Protein AF-A0A0F9DVM7-F1 (afdb_monomer)

Organism: NCBI:txid412755

Secondary structure (DSSP, 8-state):
-HHHHTT---TT--HHHHHHHHHHHHHHHHHHTT---SGGGGT--GGGHHHHHHHHHT-TTGGGSSS---HHHHHHHHHTT-

Solvent-accessible surface area (backbone atoms only — not comparable to full-atom values): 4956 Å² total; per-residue (Å²): 105,69,21,52,76,72,69,47,89,44,87,95,50,53,75,68,58,35,57,54,45,29,65,52,51,52,54,49,52,39,50,77,75,68,49,78,83,30,48,46,80,74,70,52,63,77,84,49,40,72,54,53,22,58,52,55,68,69,38,86,64,50,84,74,44,97,62,90,73,54,58,66,58,44,34,52,54,54,64,73,36,88

Radius of gyration: 15.63 Å; Cα contacts (8 Å, |Δi|>4): 58; chains: 1; bounding box: 32×28×39 Å

Foldseek 3Di:
DQLVVLVHDCPPHDPVVSVVNNVVSVVVVCVVVPHDQAVVVVVDDLVCLLVVLVVCQPDPCQVVDPDNDDSVRSSVVNVVRD

Nearest PDB structures (foldseek):
  3bfj-assembly1_A  TM=9.734E-01  e=1.339E-04  Klebsiella pneumoniae
  7qlq-assembly1_BBB  TM=9.744E-01  e=1.426E-04  Escherichia coli str. K-12 substr. MG1655
  7qnj-assembly1_BBB  TM=9.683E-01  e=2.352E-04  Escherichia coli str. K-12 substr. MG1655
  5br4-assembly1_B  TM=9.691E-01  e=3.215E-04  Escherichia coli
  7qnf-assembly1_AAA  TM=9.715E-01  e=3.643E-04  Escherichia coli str. K-12 substr. MG1655

InterPro domains:
  IPR056798 Fe-containing alcohol dehydrogenase-like, C-terminal [PF25137] (1-81)

Sequence (82 aa):
DIAVAMGEQVEGLSKREAATKAPLAVSQLAKSIGIKTKLSEHGVDPEVIPGLAKWAFKDGDLPGNPRVLDLEEIKMLYQRTF

Structure (mmCIF, N/CA/C/O backbone):
data_AF-A0A0F9DVM7-F1
#
_entry.id   AF-A0A0F9DVM7-F1
#
loop_
_atom_site.group_PDB
_atom_site.id
_atom_site.type_symbol
_atom_site.label_atom_id
_atom_site.label_alt_id
_atom_site.label_comp_id
_atom_site.label_asym_id
_atom_site.label_entity_id
_atom_site.label_seq_id
_atom_site.pdbx_PDB_ins_code
_atom_site.Cartn_x
_atom_site.Cartn_y
_atom_site.Cartn_z
_atom_site.occupancy
_atom_site.B_iso_or_equiv
_atom_site.auth_seq_id
_atom_site.auth_comp_id
_atom_site.auth_asym_id
_atom_site.auth_atom_id
_atom_site.pdbx_PDB_model_num
ATOM 1 N N . ASP A 1 1 ? -9.263 6.339 11.176 1.00 94.94 1 ASP A N 1
ATOM 2 C CA . ASP A 1 1 ? -10.196 6.928 10.193 1.00 94.94 1 ASP A CA 1
ATOM 3 C C . ASP A 1 1 ? -10.440 6.001 9.019 1.00 94.94 1 ASP A C 1
ATOM 5 O O . ASP A 1 1 ? -11.518 5.434 8.971 1.00 94.94 1 ASP A O 1
ATOM 9 N N . ILE A 1 2 ? -9.455 5.741 8.147 1.00 98.06 2 ILE A N 1
ATOM 10 C CA . ILE A 1 2 ? -9.645 4.837 6.991 1.00 98.06 2 ILE A CA 1
ATOM 11 C C . ILE A 1 2 ? -10.175 3.458 7.417 1.00 98.06 2 ILE A C 1
ATOM 13 O O . ILE A 1 2 ? -11.180 3.016 6.885 1.00 98.06 2 ILE A O 1
ATOM 17 N N . ALA A 1 3 ? -9.560 2.809 8.416 1.00 98.31 3 ALA A N 1
ATOM 18 C CA . ALA A 1 3 ? -10.026 1.506 8.906 1.00 98.31 3 ALA A CA 1
ATOM 19 C C . ALA A 1 3 ? -11.506 1.538 9.350 1.00 98.31 3 ALA A C 1
ATOM 21 O O . ALA A 1 3 ? -12.289 0.695 8.930 1.00 98.31 3 ALA A O 1
ATOM 22 N N . VAL A 1 4 ? -11.903 2.561 10.117 1.00 98.19 4 VAL A N 1
ATOM 23 C CA . VAL A 1 4 ? -13.294 2.759 10.566 1.00 98.19 4 VAL A CA 1
ATOM 24 C C . VAL A 1 4 ? -14.234 2.944 9.375 1.00 98.19 4 VAL A C 1
ATOM 26 O O . VAL A 1 4 ? -15.276 2.302 9.311 1.00 98.19 4 VAL A O 1
ATOM 29 N N . ALA A 1 5 ? -13.853 3.776 8.402 1.00 98.31 5 ALA A N 1
ATOM 30 C CA . ALA A 1 5 ? -14.635 3.994 7.185 1.00 98.31 5 ALA A CA 1
ATOM 31 C C . ALA A 1 5 ? -14.776 2.718 6.334 1.00 98.31 5 ALA A C 1
ATOM 33 O O . ALA A 1 5 ? -15.767 2.554 5.631 1.00 98.31 5 ALA A O 1
ATOM 34 N N . MET A 1 6 ? -13.809 1.802 6.425 1.00 98.06 6 MET A N 1
ATOM 35 C CA . MET A 1 6 ? -13.863 0.476 5.806 1.00 98.06 6 MET A CA 1
ATOM 36 C C . MET A 1 6 ? -14.637 -0.564 6.636 1.00 98.06 6 MET A C 1
ATOM 38 O O . MET A 1 6 ? -14.718 -1.717 6.223 1.00 98.06 6 MET A O 1
ATOM 42 N N . GLY A 1 7 ? -15.212 -0.181 7.781 1.00 97.88 7 GLY A N 1
ATOM 43 C CA . GLY A 1 7 ? -16.015 -1.058 8.638 1.00 97.88 7 GLY A CA 1
ATOM 44 C C . GLY A 1 7 ? -15.215 -1.885 9.648 1.00 97.88 7 GLY A C 1
ATOM 45 O O . GLY A 1 7 ? -15.765 -2.794 10.265 1.00 97.88 7 GLY A O 1
ATOM 46 N N . GLU A 1 8 ? -13.927 -1.595 9.841 1.00 98.44 8 GLU A N 1
ATOM 47 C CA . GLU A 1 8 ? -13.094 -2.306 10.810 1.00 98.44 8 GLU A CA 1
ATOM 48 C C . GLU A 1 8 ? -13.361 -1.848 12.248 1.00 98.44 8 GLU A C 1
ATOM 50 O O . GLU A 1 8 ? -13.345 -0.653 12.547 1.00 98.44 8 GLU A O 1
ATOM 55 N N . GLN A 1 9 ? -13.486 -2.810 13.166 1.00 97.81 9 GLN A N 1
ATOM 56 C CA . GLN A 1 9 ? -13.556 -2.540 14.603 1.00 97.81 9 GLN A CA 1
ATOM 57 C C . GLN A 1 9 ? -12.179 -2.125 15.139 1.00 97.81 9 GLN A C 1
ATOM 59 O O . GLN A 1 9 ? -11.203 -2.869 14.974 1.00 97.81 9 GLN A O 1
ATOM 64 N N . VAL A 1 10 ? -12.087 -0.951 15.765 1.00 98.00 10 VAL A N 1
ATOM 65 C CA . VAL A 1 10 ? -10.818 -0.384 16.267 1.00 98.00 10 VAL A CA 1
ATOM 66 C C . VAL A 1 10 ? -10.886 0.072 17.724 1.00 98.00 10 VAL A C 1
ATOM 68 O O . VAL A 1 10 ? -9.896 0.575 18.254 1.00 98.00 10 VAL A O 1
ATOM 71 N N . GLU A 1 11 ? -12.031 -0.092 18.385 1.00 97.81 11 GLU A N 1
ATOM 72 C CA . GLU A 1 11 ? -12.209 0.236 19.796 1.00 97.81 11 GLU A CA 1
ATOM 73 C C . GLU A 1 11 ? -11.220 -0.554 20.659 1.00 97.81 11 GLU A C 1
ATOM 75 O O . GLU A 1 11 ? -11.037 -1.758 20.496 1.00 97.81 11 GLU A O 1
ATOM 80 N N . GLY A 1 12 ? -10.561 0.144 21.584 1.00 97.94 12 GLY A N 1
ATOM 81 C CA . GLY A 1 12 ? -9.550 -0.448 22.462 1.00 97.94 12 GLY A CA 1
ATOM 82 C C . GLY A 1 12 ? -8.184 -0.696 21.812 1.00 97.94 12 GLY A C 1
ATOM 83 O O . GLY A 1 12 ? -7.252 -1.053 22.528 1.00 97.94 12 GLY A O 1
ATOM 84 N N . LEU A 1 13 ? -8.022 -0.472 20.502 1.00 98.19 13 LEU A N 1
ATOM 85 C CA . LEU A 1 13 ? -6.726 -0.586 19.830 1.00 98.19 13 LEU A CA 1
ATOM 86 C C . LEU A 1 13 ? -5.898 0.695 19.966 1.00 98.19 13 LEU A C 1
ATOM 88 O O . LEU A 1 13 ? -6.419 1.815 19.971 1.00 98.19 13 LEU A O 1
ATOM 92 N N . SER A 1 14 ? -4.575 0.549 19.980 1.00 98.38 14 SER A N 1
ATOM 93 C CA . SER A 1 14 ? -3.671 1.681 19.787 1.00 98.38 14 SER A CA 1
ATOM 94 C C . SER A 1 14 ? -3.816 2.266 18.378 1.00 98.38 14 SER A C 1
ATOM 96 O O . SER A 1 14 ? -4.221 1.592 17.427 1.00 98.38 14 SER A O 1
ATOM 98 N N . LYS A 1 15 ? -3.382 3.521 18.192 1.00 97.88 15 LYS A N 1
ATOM 99 C CA . LYS A 1 15 ? -3.359 4.161 16.862 1.00 97.88 15 LYS A CA 1
ATOM 100 C C . LYS A 1 15 ? -2.601 3.327 15.822 1.00 97.88 15 LYS A C 1
ATOM 102 O O . LYS A 1 15 ? -2.993 3.295 14.659 1.00 97.88 15 LYS A O 1
ATOM 107 N N . ARG A 1 16 ? -1.520 2.654 16.231 1.00 97.88 16 ARG A N 1
ATOM 108 C CA . ARG A 1 16 ? -0.683 1.828 15.348 1.00 97.88 16 ARG A CA 1
ATOM 109 C C . ARG A 1 16 ? -1.401 0.553 14.912 1.00 97.88 16 ARG A C 1
ATOM 111 O O . ARG A 1 16 ? -1.350 0.204 13.733 1.00 97.88 16 ARG A O 1
ATOM 118 N N . GLU A 1 17 ? -2.080 -0.113 15.837 1.00 98.12 17 GLU A N 1
ATOM 119 C CA . GLU A 1 17 ? -2.880 -1.308 15.548 1.00 98.12 17 GLU A CA 1
ATOM 120 C C . GLU A 1 17 ? -4.077 -0.953 14.662 1.00 98.12 17 GLU A C 1
ATOM 122 O O . GLU A 1 17 ? -4.268 -1.567 13.613 1.00 98.12 17 GLU A O 1
ATOM 127 N N . ALA A 1 18 ? -4.806 0.114 15.000 1.00 98.12 18 ALA A N 1
ATOM 128 C CA . ALA A 1 18 ? -5.911 0.620 14.190 1.00 98.12 18 ALA A CA 1
ATOM 129 C C . ALA A 1 18 ? -5.463 1.000 12.764 1.00 98.12 18 ALA A C 1
ATOM 131 O O . ALA A 1 18 ? -6.132 0.658 11.790 1.00 98.12 18 ALA A O 1
ATOM 132 N N . ALA A 1 19 ? -4.303 1.652 12.612 1.00 98.19 19 ALA A N 1
ATOM 133 C CA . ALA A 1 19 ? -3.742 1.989 11.301 1.00 98.19 19 ALA A CA 1
ATOM 134 C C . ALA A 1 19 ? -3.364 0.752 10.472 1.00 98.19 19 ALA A C 1
ATOM 136 O O . ALA A 1 19 ? -3.444 0.797 9.248 1.00 98.19 19 ALA A O 1
ATOM 137 N N . THR A 1 20 ? -2.983 -0.355 11.116 1.00 98.25 20 THR A N 1
ATOM 138 C CA . THR A 1 20 ? -2.608 -1.605 10.430 1.00 98.25 20 THR A CA 1
ATOM 139 C C . THR A 1 20 ? -3.821 -2.307 9.816 1.00 98.25 20 THR A C 1
ATOM 141 O O . THR A 1 20 ? -3.688 -2.978 8.794 1.00 98.25 20 THR A O 1
ATOM 144 N N . LYS A 1 21 ? -5.024 -2.101 10.366 1.00 98.56 21 LYS A N 1
ATOM 145 C CA . LYS A 1 21 ? -6.262 -2.674 9.817 1.00 98.56 21 LYS A CA 1
ATOM 146 C C . LYS A 1 21 ? -6.639 -2.106 8.446 1.00 98.56 21 LYS A C 1
ATOM 148 O O . LYS A 1 21 ? -7.119 -2.851 7.603 1.00 98.56 21 LYS A O 1
ATOM 153 N N . ALA A 1 22 ? -6.354 -0.830 8.179 1.00 98.56 22 ALA A N 1
ATOM 154 C CA . ALA A 1 22 ? -6.687 -0.191 6.901 1.00 98.56 22 ALA A CA 1
ATOM 155 C C . ALA A 1 22 ? -6.063 -0.888 5.665 1.00 98.56 22 ALA A C 1
ATOM 157 O O . ALA A 1 22 ? -6.816 -1.318 4.793 1.00 98.56 22 ALA A O 1
ATOM 158 N N . PRO A 1 23 ? -4.729 -1.075 5.555 1.00 97.69 23 PRO A N 1
ATOM 159 C CA . PRO A 1 23 ? -4.145 -1.768 4.404 1.00 97.69 23 PRO A CA 1
ATOM 160 C C . PRO A 1 23 ? -4.571 -3.243 4.311 1.00 97.69 23 PRO A C 1
ATOM 162 O O . PRO A 1 23 ? -4.673 -3.780 3.207 1.00 97.69 23 PRO A O 1
ATOM 165 N N . LEU A 1 24 ? -4.863 -3.899 5.441 1.00 97.75 24 LEU A N 1
ATOM 166 C CA . LEU A 1 24 ? -5.391 -5.266 5.448 1.00 97.75 24 LEU A CA 1
ATOM 167 C C . LEU A 1 24 ? -6.808 -5.330 4.870 1.00 97.75 24 LEU A C 1
ATOM 169 O O . LEU A 1 24 ? -7.080 -6.216 4.062 1.00 97.75 24 LEU A O 1
ATOM 173 N N . ALA A 1 25 ? -7.683 -4.393 5.236 1.00 98.31 25 ALA A N 1
ATOM 174 C CA . ALA A 1 25 ? -9.033 -4.296 4.692 1.00 98.31 25 ALA A CA 1
ATOM 175 C C . ALA A 1 25 ? -9.009 -4.015 3.179 1.00 98.31 25 ALA A C 1
ATOM 177 O O . ALA A 1 25 ? -9.733 -4.660 2.422 1.00 98.31 25 ALA A O 1
ATOM 178 N N . VAL A 1 26 ? -8.108 -3.140 2.706 1.00 97.94 26 VAL A N 1
ATOM 179 C CA . VAL A 1 26 ? -7.898 -2.896 1.263 1.00 97.94 26 VAL A CA 1
ATOM 180 C C . VAL A 1 26 ? -7.467 -4.174 0.540 1.00 97.94 26 VAL A C 1
ATOM 182 O O . VAL A 1 26 ? -8.026 -4.512 -0.503 1.00 97.94 26 VAL A O 1
ATOM 185 N N . SER A 1 27 ? -6.509 -4.920 1.099 1.00 96.31 27 SER A N 1
ATOM 186 C CA . SER A 1 27 ? -6.052 -6.183 0.507 1.00 96.31 27 SER A CA 1
ATOM 187 C C . SER A 1 27 ? -7.158 -7.244 0.470 1.00 96.31 27 SER A C 1
ATOM 189 O O . SER A 1 27 ? -7.284 -7.964 -0.521 1.00 96.31 27 SER A O 1
ATOM 191 N N . GLN A 1 28 ? -7.977 -7.336 1.521 1.00 97.12 28 GLN A N 1
ATOM 192 C CA . GLN A 1 28 ? -9.111 -8.262 1.581 1.00 97.12 28 GLN A CA 1
ATOM 193 C C . GLN A 1 28 ? -10.189 -7.912 0.553 1.00 97.12 28 GLN A C 1
ATOM 195 O O . GLN A 1 28 ? -10.656 -8.804 -0.153 1.00 97.12 28 GLN A O 1
ATOM 200 N N . LEU A 1 29 ? -10.529 -6.627 0.419 1.00 97.75 29 LEU A N 1
ATOM 201 C CA . LEU A 1 29 ? -11.483 -6.154 -0.582 1.00 97.75 29 LEU A CA 1
ATOM 202 C C . LEU A 1 29 ? -11.002 -6.455 -2.004 1.00 97.75 29 LEU A C 1
ATOM 204 O O . LEU A 1 29 ? -11.764 -6.984 -2.804 1.00 97.75 29 LEU A O 1
ATOM 208 N N . ALA A 1 30 ? -9.734 -6.174 -2.316 1.00 97.25 30 ALA A N 1
ATOM 209 C CA . ALA A 1 30 ? -9.176 -6.470 -3.635 1.00 97.25 30 ALA A CA 1
ATOM 210 C C . ALA A 1 30 ? -9.322 -7.962 -3.983 1.00 97.25 30 ALA A C 1
ATOM 212 O O . ALA A 1 30 ? -9.783 -8.311 -5.071 1.00 97.25 30 ALA A O 1
ATOM 213 N N . LYS A 1 31 ? -9.010 -8.848 -3.029 1.00 96.31 31 LYS A N 1
ATOM 214 C CA . LYS A 1 31 ? -9.155 -10.298 -3.205 1.00 96.31 31 LYS A CA 1
ATOM 215 C C . LYS A 1 31 ? -10.612 -10.731 -3.369 1.00 96.31 31 LYS A C 1
ATOM 217 O O . LYS A 1 31 ? -10.880 -11.588 -4.206 1.00 96.31 31 LYS A O 1
ATOM 222 N N . SER A 1 32 ? -11.548 -10.159 -2.608 1.00 97.44 32 SER A N 1
ATOM 223 C CA . SER A 1 32 ? -12.957 -10.580 -2.639 1.00 97.44 32 SER A CA 1
ATOM 224 C C . SER A 1 32 ? -13.652 -10.284 -3.969 1.00 97.44 32 SER A C 1
ATOM 226 O O . SER A 1 32 ? -14.567 -11.012 -4.345 1.00 97.44 32 SER A O 1
ATOM 228 N N . ILE A 1 33 ? -13.184 -9.274 -4.708 1.00 97.94 33 ILE A N 1
ATOM 229 C CA . ILE A 1 33 ? -13.686 -8.925 -6.048 1.00 97.94 33 ILE A CA 1
ATOM 230 C C . ILE A 1 33 ? -12.800 -9.456 -7.188 1.00 97.94 33 ILE A C 1
ATOM 232 O O . ILE A 1 33 ? -13.005 -9.098 -8.345 1.00 97.94 33 ILE A O 1
ATOM 236 N N . GLY A 1 34 ? -11.817 -10.311 -6.883 1.00 96.75 34 GLY A N 1
ATOM 237 C CA . GLY A 1 34 ? -11.001 -11.001 -7.887 1.00 96.75 34 GLY A CA 1
ATOM 238 C C . GLY A 1 34 ? -9.840 -10.191 -8.474 1.00 96.75 34 GLY A C 1
ATOM 239 O O . GLY A 1 34 ? -9.318 -10.558 -9.528 1.00 96.75 34 GLY A O 1
ATOM 240 N N . ILE A 1 35 ? -9.398 -9.111 -7.822 1.00 97.06 35 ILE A N 1
ATOM 241 C CA . ILE A 1 35 ? -8.189 -8.388 -8.237 1.00 97.06 35 ILE A CA 1
ATOM 242 C C . ILE A 1 35 ? -6.955 -9.213 -7.859 1.00 97.06 35 ILE A C 1
ATOM 244 O O . ILE A 1 35 ? -6.704 -9.497 -6.687 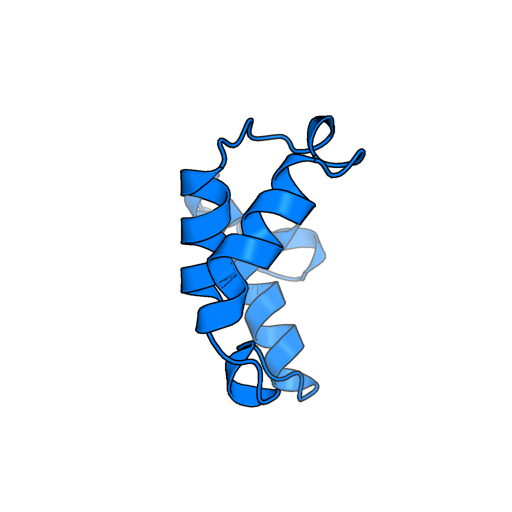1.00 97.06 35 ILE A O 1
ATOM 248 N N . LYS A 1 36 ? -6.147 -9.543 -8.868 1.00 95.31 36 LYS A N 1
ATOM 249 C CA . LYS A 1 36 ? -4.783 -10.057 -8.701 1.00 95.31 36 LYS A CA 1
ATOM 250 C C . LYS A 1 36 ? -3.926 -9.014 -7.984 1.00 95.31 36 LYS A C 1
ATOM 252 O O . LYS A 1 36 ? -3.841 -7.866 -8.425 1.00 95.31 36 LYS A O 1
ATOM 257 N N . THR A 1 37 ? -3.310 -9.413 -6.880 1.00 93.88 37 THR A N 1
ATOM 258 C CA . THR A 1 37 ? -2.642 -8.506 -5.930 1.00 93.88 37 THR A CA 1
ATOM 259 C C . THR A 1 37 ? -1.136 -8.390 -6.142 1.00 93.88 37 THR A C 1
ATOM 261 O O . THR A 1 37 ? -0.499 -7.567 -5.484 1.00 93.88 37 THR A O 1
ATOM 264 N N . LYS A 1 38 ? -0.567 -9.182 -7.055 1.00 95.62 38 LYS A N 1
ATOM 265 C CA . LYS A 1 38 ? 0.845 -9.136 -7.439 1.00 95.62 38 LYS A CA 1
ATOM 266 C C . LYS A 1 38 ? 1.003 -8.795 -8.917 1.00 95.62 38 LYS A C 1
ATOM 268 O O . LYS A 1 38 ? 0.240 -9.265 -9.757 1.00 95.62 38 LYS A O 1
ATOM 273 N N . LEU A 1 39 ? 2.040 -8.035 -9.258 1.00 95.94 39 LEU A N 1
ATOM 274 C CA . LEU A 1 39 ? 2.398 -7.726 -10.647 1.00 95.94 39 LEU A CA 1
ATOM 275 C C . LEU A 1 39 ? 2.776 -8.987 -11.439 1.00 95.94 39 LEU A C 1
ATOM 277 O O . LEU A 1 39 ? 2.440 -9.098 -12.617 1.00 95.94 39 LEU A O 1
ATOM 281 N N . SER A 1 40 ? 3.388 -9.972 -10.776 1.00 95.25 40 SER A N 1
ATOM 282 C CA . SER A 1 40 ? 3.714 -11.282 -11.353 1.00 95.25 40 SER A CA 1
ATOM 283 C C . SER A 1 40 ? 2.475 -12.037 -11.859 1.00 95.25 40 SER A C 1
ATOM 285 O O . SER A 1 40 ? 2.523 -12.682 -12.904 1.00 95.25 40 SER A O 1
ATOM 287 N N . GLU A 1 41 ? 1.322 -11.890 -11.197 1.00 96.25 41 GLU A N 1
ATOM 288 C CA . GLU A 1 41 ? 0.053 -12.501 -11.622 1.00 96.25 41 GLU A CA 1
ATOM 289 C C . GLU A 1 41 ? -0.499 -11.879 -12.920 1.00 96.25 41 GLU A C 1
ATOM 291 O O . GLU A 1 41 ? -1.353 -12.478 -13.584 1.00 96.25 41 GLU A O 1
ATOM 296 N N . HIS A 1 42 ? -0.016 -10.691 -13.294 1.00 95.06 42 HIS A N 1
ATOM 297 C CA . HIS A 1 42 ? -0.337 -9.996 -14.546 1.00 95.06 42 HIS A CA 1
ATOM 298 C C . HIS A 1 42 ? 0.709 -10.225 -15.647 1.00 95.06 42 HIS A C 1
ATOM 300 O O . HIS A 1 42 ? 0.597 -9.634 -16.717 1.00 95.06 42 HIS A O 1
ATOM 306 N N . GLY A 1 43 ? 1.708 -11.085 -15.414 1.00 95.44 43 GLY A N 1
ATOM 307 C CA . GLY A 1 43 ? 2.753 -11.395 -16.395 1.00 95.44 43 GLY A CA 1
ATOM 308 C C . GLY A 1 43 ? 3.834 -10.320 -16.528 1.00 95.44 43 GLY A C 1
ATOM 309 O O . GLY A 1 43 ? 4.535 -10.289 -17.534 1.00 95.44 43 GLY A O 1
ATOM 310 N N . VAL A 1 44 ? 3.968 -9.431 -15.539 1.00 96.88 44 VAL A N 1
ATOM 311 C CA . VAL A 1 44 ? 5.045 -8.433 -15.512 1.00 96.88 44 VAL A CA 1
ATOM 312 C C . VAL A 1 44 ? 6.366 -9.114 -15.155 1.00 96.88 44 VAL A C 1
ATOM 314 O O . VAL A 1 44 ? 6.425 -9.900 -14.209 1.00 96.88 44 VAL A O 1
ATOM 317 N N . ASP A 1 45 ? 7.427 -8.777 -15.886 1.00 96.69 45 ASP A N 1
ATOM 318 C CA . ASP A 1 45 ? 8.788 -9.243 -15.614 1.00 96.69 45 ASP A CA 1
ATOM 319 C C . ASP A 1 45 ? 9.457 -8.373 -14.527 1.00 96.69 45 ASP A C 1
ATOM 321 O O . ASP A 1 45 ? 9.493 -7.149 -14.685 1.00 96.69 45 ASP A O 1
ATOM 325 N N . PRO A 1 46 ? 9.999 -8.935 -13.427 1.00 96.38 46 PRO A N 1
ATOM 326 C CA . PRO A 1 46 ? 10.711 -8.162 -12.405 1.00 96.38 46 PRO A CA 1
ATOM 327 C C . PRO A 1 46 ? 11.936 -7.391 -12.930 1.00 96.38 46 PRO A C 1
ATOM 329 O O . PRO A 1 46 ? 12.361 -6.429 -12.284 1.00 96.38 46 PRO A O 1
ATOM 332 N N . GLU A 1 47 ? 12.487 -7.728 -14.098 1.00 97.44 47 GLU A N 1
ATOM 333 C CA . GLU A 1 47 ? 13.571 -6.963 -14.728 1.00 97.44 47 GLU A CA 1
ATOM 334 C C . GLU A 1 47 ? 13.181 -5.509 -15.044 1.00 97.44 47 GLU A C 1
ATOM 336 O O . GLU A 1 47 ? 14.052 -4.642 -15.133 1.00 97.44 47 GLU A O 1
ATOM 341 N N . VAL A 1 48 ? 11.882 -5.190 -15.133 1.00 97.62 48 VAL A N 1
ATOM 342 C CA . VAL A 1 48 ? 11.412 -3.814 -15.382 1.00 97.62 48 VAL A CA 1
ATOM 343 C C . VAL A 1 48 ? 11.462 -2.917 -14.139 1.00 97.62 48 VAL A C 1
ATOM 345 O O . VAL A 1 48 ? 11.36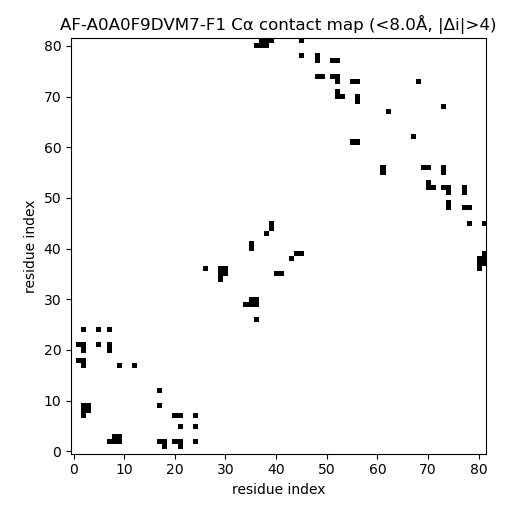0 -1.693 -14.266 1.00 97.62 48 VAL A O 1
ATOM 348 N N . ILE A 1 49 ? 11.645 -3.483 -12.938 1.00 97.81 49 ILE A N 1
ATOM 349 C CA . ILE A 1 49 ? 11.615 -2.755 -11.655 1.00 97.81 49 ILE A CA 1
ATOM 350 C C . ILE A 1 49 ? 12.562 -1.539 -11.632 1.00 97.81 49 ILE A C 1
ATOM 352 O O . ILE A 1 49 ? 12.112 -0.457 -11.245 1.00 97.81 49 ILE A O 1
ATOM 356 N N . PRO A 1 50 ? 13.843 -1.631 -12.056 1.00 98.12 50 PRO A N 1
ATOM 357 C CA . PRO A 1 50 ? 14.739 -0.474 -12.061 1.00 98.12 50 PRO A CA 1
ATOM 358 C C . PRO A 1 50 ? 14.257 0.651 -12.985 1.00 98.12 50 PRO A C 1
ATOM 360 O O . PRO A 1 50 ? 14.520 1.822 -12.714 1.00 98.12 50 PRO A O 1
ATOM 363 N N . GLY A 1 51 ? 13.564 0.303 -14.073 1.00 98.25 51 GLY A N 1
ATOM 364 C CA . GLY A 1 51 ? 12.908 1.258 -14.957 1.00 98.25 51 GLY A CA 1
ATOM 365 C C . GLY A 1 51 ? 11.753 1.945 -14.239 1.00 98.25 51 GLY A C 1
ATOM 366 O O . GLY A 1 51 ? 11.792 3.158 -14.057 1.00 98.25 51 GLY A O 1
ATOM 367 N N . LEU A 1 52 ? 10.778 1.176 -13.751 1.00 97.44 52 LEU A N 1
ATOM 368 C CA . LEU A 1 52 ? 9.595 1.707 -13.064 1.00 97.44 52 LEU A CA 1
ATOM 369 C C . LEU A 1 52 ? 9.954 2.615 -11.879 1.00 97.44 52 LEU A C 1
ATOM 371 O O . LEU A 1 52 ? 9.398 3.703 -11.753 1.00 97.44 52 LEU A O 1
ATOM 375 N N . ALA A 1 53 ? 10.942 2.229 -11.067 1.00 98.25 53 ALA A N 1
ATOM 376 C CA . ALA A 1 53 ? 11.393 3.038 -9.938 1.00 98.25 53 ALA A CA 1
ATOM 377 C C . ALA A 1 53 ? 11.944 4.407 -10.371 1.00 98.25 53 ALA A C 1
ATOM 379 O O . ALA A 1 53 ? 11.631 5.423 -9.756 1.00 98.25 53 ALA A O 1
ATOM 380 N N . LYS A 1 54 ? 12.718 4.462 -11.464 1.00 98.31 54 LYS A N 1
ATOM 381 C CA . LYS A 1 54 ? 13.245 5.725 -12.012 1.00 98.31 54 LYS A CA 1
ATOM 382 C C . LYS A 1 54 ? 12.150 6.625 -12.573 1.00 98.31 54 LYS A C 1
ATOM 384 O O . LYS A 1 54 ? 12.296 7.843 -12.502 1.00 98.31 54 LYS A O 1
ATOM 389 N N . TRP A 1 55 ? 11.106 6.043 -13.162 1.00 98.19 55 TRP A N 1
ATOM 390 C CA . TRP A 1 55 ? 9.953 6.797 -13.655 1.00 98.19 55 TRP A CA 1
ATOM 391 C C . TRP A 1 55 ? 9.154 7.371 -12.485 1.00 98.19 55 TRP A C 1
ATOM 393 O O . TRP A 1 55 ? 8.967 8.581 -12.436 1.00 98.19 55 TRP A O 1
ATOM 403 N N . ALA A 1 56 ? 8.810 6.544 -11.496 1.00 97.62 56 ALA A N 1
ATOM 404 C CA . ALA A 1 56 ? 8.103 6.977 -10.292 1.00 97.62 56 ALA A CA 1
ATOM 405 C C . ALA A 1 56 ? 8.877 8.039 -9.488 1.00 97.62 56 ALA A C 1
ATOM 407 O O . ALA A 1 56 ? 8.281 8.974 -8.971 1.00 97.62 56 ALA A O 1
ATOM 408 N N . PHE A 1 57 ? 10.211 7.952 -9.423 1.00 98.00 57 PHE A N 1
ATOM 409 C CA . PHE A 1 57 ? 11.040 8.963 -8.751 1.00 98.00 57 PHE A CA 1
ATOM 410 C C . PHE A 1 57 ? 10.984 10.349 -9.420 1.00 98.00 57 PHE A C 1
ATOM 412 O O . PHE A 1 57 ? 11.229 11.364 -8.775 1.00 98.00 57 PHE A O 1
ATOM 419 N N . LYS A 1 58 ? 10.682 10.398 -10.722 1.00 97.69 58 LYS A N 1
ATOM 420 C CA . LYS A 1 58 ? 10.546 11.639 -11.500 1.00 97.69 58 LYS A CA 1
ATOM 421 C C . LYS A 1 58 ? 9.096 12.097 -11.638 1.00 97.69 58 LYS A C 1
ATOM 423 O O . LYS A 1 58 ? 8.849 13.091 -12.318 1.00 97.69 58 LYS A O 1
ATOM 428 N N . ASP A 1 59 ? 8.163 11.353 -11.058 1.00 97.25 59 ASP A N 1
ATOM 429 C CA .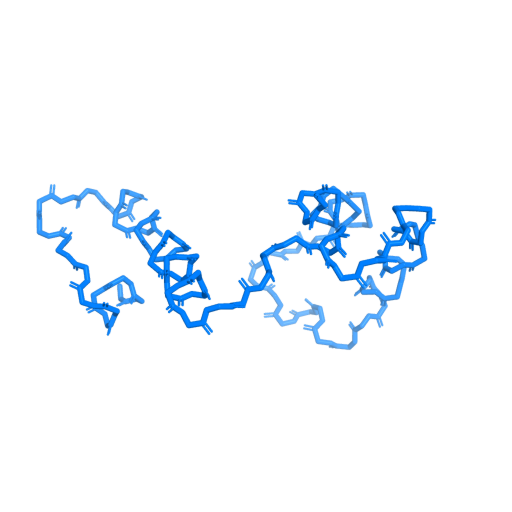 ASP A 1 59 ? 6.745 11.628 -11.181 1.00 97.25 59 ASP A CA 1
ATOM 430 C C . ASP A 1 59 ? 6.379 12.922 -10.438 1.00 97.25 59 ASP A C 1
ATOM 432 O O . ASP A 1 59 ? 6.834 13.167 -9.317 1.00 97.25 59 ASP A O 1
ATOM 436 N N . GLY A 1 60 ? 5.580 13.769 -11.091 1.00 96.56 60 GLY A N 1
ATOM 437 C CA . GLY A 1 60 ? 5.183 15.075 -10.565 1.00 96.56 60 GLY A CA 1
ATOM 438 C C . GLY A 1 60 ? 4.304 14.995 -9.317 1.00 96.56 60 GLY A C 1
ATOM 439 O O . GLY A 1 60 ? 4.242 15.974 -8.573 1.00 96.56 60 GLY A O 1
ATOM 440 N N . ASP A 1 61 ? 3.687 13.841 -9.056 1.00 96.19 61 ASP A N 1
ATOM 441 C CA . ASP A 1 61 ? 2.831 13.606 -7.895 1.00 96.19 61 ASP A CA 1
ATOM 442 C C . ASP A 1 61 ? 3.627 13.133 -6.664 1.00 96.19 61 ASP A C 1
ATOM 444 O O . ASP A 1 61 ? 3.140 13.244 -5.535 1.00 96.19 61 ASP A O 1
ATOM 448 N N . LEU A 1 62 ? 4.873 12.661 -6.834 1.00 96.31 62 LEU A N 1
ATOM 449 C CA . LEU A 1 62 ? 5.710 12.164 -5.730 1.00 96.31 62 LEU A CA 1
ATOM 450 C C . LEU A 1 62 ? 5.894 13.178 -4.579 1.00 96.31 62 LEU A C 1
ATOM 452 O O . LEU A 1 62 ? 5.825 12.751 -3.422 1.00 96.31 62 LEU A O 1
ATOM 456 N N . PRO A 1 63 ? 6.070 14.497 -4.820 1.00 95.50 63 PRO A N 1
ATOM 457 C CA . PRO A 1 63 ? 6.145 15.493 -3.748 1.00 95.50 63 PRO A CA 1
ATOM 458 C C . PRO A 1 63 ? 4.897 15.561 -2.852 1.00 95.50 63 PRO A C 1
ATOM 460 O 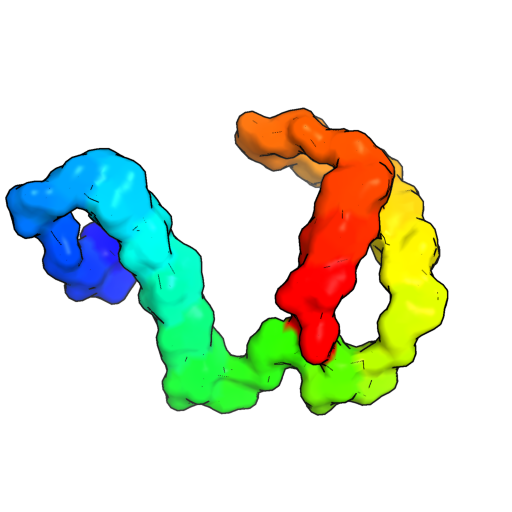O . PRO A 1 63 ? 4.989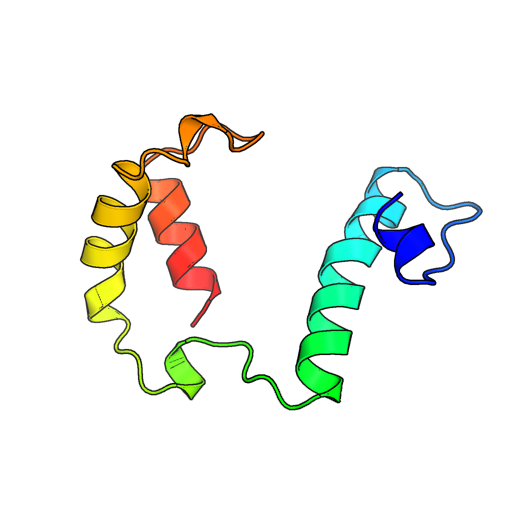 16.048 -1.727 1.00 95.50 63 PRO A O 1
ATOM 463 N N . GLY A 1 64 ? 3.741 15.078 -3.321 1.00 96.44 64 GLY A N 1
ATOM 464 C CA . GLY A 1 64 ? 2.508 14.991 -2.534 1.00 96.44 64 GLY A CA 1
ATOM 465 C C . GLY A 1 64 ? 2.461 13.804 -1.563 1.00 96.44 64 GLY A C 1
ATOM 466 O O . GLY A 1 64 ? 1.556 13.733 -0.729 1.00 96.44 64 GLY A O 1
ATOM 467 N N . ASN A 1 65 ? 3.409 12.864 -1.639 1.00 97.44 65 ASN A N 1
ATOM 468 C CA . ASN A 1 65 ? 3.430 11.692 -0.771 1.00 97.44 65 ASN A CA 1
ATOM 469 C C . ASN A 1 65 ? 3.846 12.081 0.665 1.00 97.44 65 ASN A C 1
ATOM 471 O O . ASN A 1 65 ? 4.880 12.723 0.853 1.00 97.44 65 ASN A O 1
ATOM 475 N N . PRO A 1 66 ? 3.121 11.645 1.716 1.00 97.25 66 PRO A N 1
ATOM 476 C CA . PRO A 1 66 ? 3.424 12.028 3.102 1.00 97.25 66 PRO A CA 1
ATOM 477 C C . PRO A 1 66 ? 4.772 11.495 3.616 1.00 97.25 66 PRO A C 1
ATOM 479 O O . PRO A 1 66 ? 5.236 11.905 4.679 1.00 97.25 66 PRO A O 1
ATOM 482 N N . ARG A 1 67 ? 5.397 10.563 2.887 1.00 96.94 67 ARG A N 1
ATOM 483 C CA . ARG A 1 67 ? 6.766 10.100 3.118 1.00 96.94 67 ARG A CA 1
ATOM 484 C C . ARG A 1 67 ? 7.646 10.553 1.957 1.00 96.94 67 ARG A C 1
ATOM 486 O O . ARG A 1 67 ? 7.398 10.170 0.818 1.00 96.94 67 ARG A O 1
ATOM 493 N N . VAL A 1 68 ? 8.712 11.288 2.254 1.00 96.00 68 VAL A N 1
ATOM 494 C CA . VAL A 1 68 ? 9.779 11.534 1.275 1.00 96.00 68 VAL A CA 1
ATOM 495 C C . VAL A 1 68 ? 10.480 10.206 1.009 1.00 96.00 68 VAL A C 1
ATOM 497 O O . VAL A 1 68 ? 10.868 9.527 1.959 1.00 96.00 68 VAL A O 1
ATOM 500 N N . LEU A 1 69 ? 10.568 9.824 -0.263 1.00 97.00 69 LEU A N 1
ATOM 501 C CA . LEU A 1 69 ? 11.148 8.559 -0.700 1.00 97.00 69 LEU A CA 1
ATOM 502 C C . LEU A 1 69 ? 12.363 8.817 -1.587 1.00 97.00 69 LEU A C 1
ATOM 504 O O . LEU A 1 69 ? 12.320 9.691 -2.455 1.00 97.00 69 LEU A O 1
ATOM 508 N N . ASP A 1 70 ? 13.411 8.022 -1.408 1.00 97.69 70 ASP A N 1
ATOM 509 C CA . ASP A 1 70 ? 14.502 7.929 -2.375 1.00 97.69 70 ASP A CA 1
ATOM 510 C C . ASP A 1 70 ? 14.254 6.838 -3.438 1.00 97.69 70 ASP A C 1
ATOM 512 O O . ASP A 1 70 ? 13.286 6.071 -3.393 1.00 97.69 70 ASP A O 1
ATOM 516 N N . LEU A 1 71 ? 15.131 6.785 -4.444 1.00 98.06 71 LEU A N 1
ATOM 517 C CA . LEU A 1 71 ? 15.019 5.834 -5.550 1.00 98.06 71 LEU A CA 1
ATOM 518 C C . LEU A 1 71 ? 15.104 4.365 -5.092 1.00 98.06 71 LEU A C 1
ATOM 520 O O . LEU A 1 71 ? 14.407 3.514 -5.653 1.00 98.06 71 LEU A O 1
ATOM 524 N N . GLU A 1 72 ? 15.936 4.047 -4.099 1.00 98.25 72 GLU A N 1
ATOM 525 C CA . GLU A 1 72 ? 16.100 2.670 -3.619 1.00 98.25 72 GLU A CA 1
ATOM 526 C C . GLU A 1 72 ? 14.904 2.235 -2.764 1.00 98.25 72 GLU A C 1
ATOM 528 O O . GLU A 1 72 ? 14.455 1.092 -2.867 1.00 98.25 72 GLU A O 1
ATOM 533 N N . GLU A 1 73 ? 14.307 3.144 -1.994 1.00 98.25 73 GLU A N 1
ATOM 534 C CA 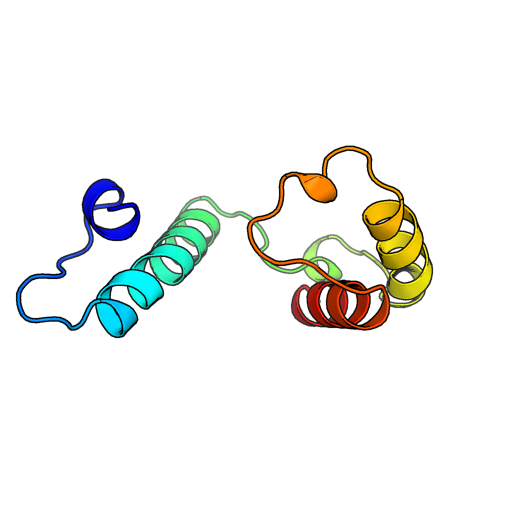. GLU A 1 73 ? 13.058 2.893 -1.275 1.00 98.25 73 GLU A CA 1
ATOM 535 C C . GLU A 1 73 ? 11.899 2.614 -2.240 1.00 98.25 73 GLU A C 1
ATOM 537 O O . GLU A 1 73 ? 11.147 1.660 -2.028 1.00 98.25 73 GLU A O 1
ATOM 542 N N . ILE A 1 74 ? 11.773 3.380 -3.330 1.00 98.19 74 ILE A N 1
ATOM 543 C CA . ILE A 1 74 ? 10.763 3.133 -4.376 1.00 98.19 74 ILE A CA 1
ATOM 544 C C . ILE A 1 74 ? 10.995 1.771 -5.038 1.00 98.19 74 ILE A C 1
ATOM 54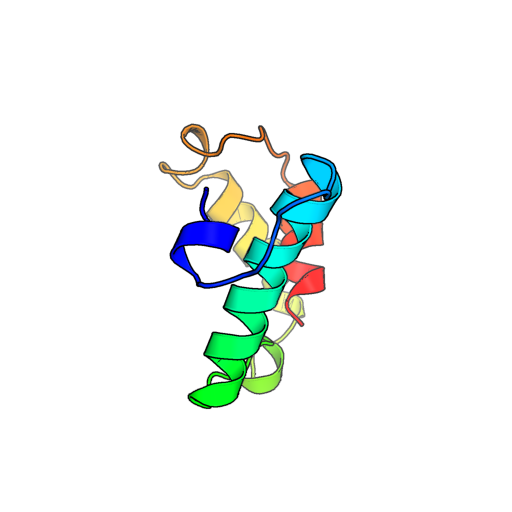6 O O . ILE A 1 74 ? 10.057 0.997 -5.241 1.00 98.19 74 ILE A O 1
ATOM 550 N N . LYS A 1 75 ? 12.249 1.436 -5.346 1.00 98.31 75 LYS A N 1
ATOM 551 C CA . LYS A 1 75 ? 12.617 0.135 -5.915 1.00 98.31 75 LYS A CA 1
ATOM 552 C C . LYS A 1 75 ? 12.260 -1.020 -4.975 1.00 98.31 75 LYS A C 1
ATOM 554 O O . LYS A 1 75 ? 11.706 -2.019 -5.430 1.00 98.31 75 LYS A O 1
ATOM 559 N N . MET A 1 76 ? 12.509 -0.871 -3.675 1.00 98.25 76 MET A N 1
ATOM 560 C CA . MET A 1 76 ? 12.111 -1.846 -2.653 1.00 98.25 76 MET A CA 1
ATOM 561 C C . MET A 1 76 ? 10.586 -1.987 -2.560 1.00 98.25 76 MET A C 1
ATOM 563 O O . MET A 1 76 ? 10.084 -3.101 -2.407 1.00 98.25 76 MET A O 1
ATOM 567 N N . LEU A 1 77 ? 9.827 -0.897 -2.713 1.00 97.56 77 LEU A N 1
ATOM 568 C CA . LEU A 1 77 ? 8.366 -0.969 -2.786 1.00 97.56 77 LEU A CA 1
ATOM 569 C C . LEU A 1 77 ? 7.900 -1.775 -4.003 1.00 97.56 77 LEU A C 1
ATOM 571 O O . LEU A 1 77 ? 7.067 -2.659 -3.828 1.00 97.56 77 LEU A O 1
ATOM 575 N N . TYR A 1 78 ? 8.477 -1.555 -5.190 1.00 97.69 78 TYR A N 1
ATOM 576 C CA . TYR A 1 78 ? 8.187 -2.382 -6.368 1.00 97.69 78 TYR A CA 1
ATOM 577 C C . TYR A 1 78 ? 8.541 -3.855 -6.148 1.00 97.69 78 TYR A C 1
ATOM 579 O O . TYR A 1 78 ? 7.764 -4.722 -6.515 1.00 97.69 78 TYR A O 1
ATOM 587 N N . GLN A 1 79 ? 9.657 -4.178 -5.494 1.00 97.19 79 GLN A N 1
ATOM 588 C CA . GLN A 1 79 ? 10.002 -5.577 -5.197 1.00 97.19 79 GLN A CA 1
ATOM 589 C C . GLN A 1 79 ? 8.948 -6.279 -4.326 1.00 97.19 79 GLN A C 1
ATOM 591 O O . GLN A 1 79 ? 8.731 -7.479 -4.466 1.00 97.19 79 GLN A O 1
ATOM 596 N N . ARG A 1 80 ? 8.258 -5.540 -3.449 1.00 96.31 80 ARG A N 1
ATOM 597 C CA . ARG A 1 80 ? 7.201 -6.081 -2.578 1.00 96.31 80 ARG A CA 1
ATOM 598 C C . ARG A 1 80 ? 5.876 -6.335 -3.296 1.00 96.31 80 ARG A C 1
ATOM 600 O O . ARG A 1 80 ? 4.992 -6.935 -2.687 1.00 96.31 80 ARG A O 1
ATOM 607 N N . THR A 1 81 ? 5.716 -5.871 -4.537 1.00 94.69 81 THR A N 1
ATOM 608 C CA . THR A 1 81 ? 4.492 -6.073 -5.326 1.00 94.69 81 THR A CA 1
ATOM 609 C C . THR A 1 81 ? 4.565 -7.271 -6.276 1.00 94.69 81 THR A C 1
ATOM 611 O O . THR A 1 81 ? 3.590 -7.522 -6.981 1.00 94.69 81 THR A O 1
ATOM 614 N N . PHE A 1 82 ? 5.668 -8.029 -6.297 1.00 91.94 82 PHE A N 1
ATOM 615 C CA . PHE A 1 82 ? 5.812 -9.276 -7.068 1.00 91.94 82 PHE A CA 1
ATOM 616 C C . PHE A 1 82 ? 5.508 -10.523 -6.220 1.00 91.94 82 PHE A C 1
ATOM 618 O O . PHE A 1 82 ? 4.984 -11.514 -6.781 1.00 91.94 82 PHE A O 1
#

Mean predicted aligned error: 2.52 Å

pLDDT: mean 97.25, std 1.2, range [91.94, 98.56]

=== Feature glossary ===
Key to the feature types in this recor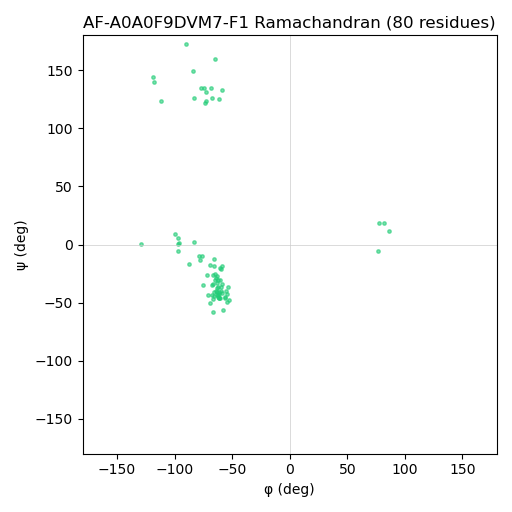d:

— What the protein is —

Primary structure: the covalent order of the twenty standard amino acids along the backbone. Two proteins with the same sequence will (almost always) fold to the same structure; tw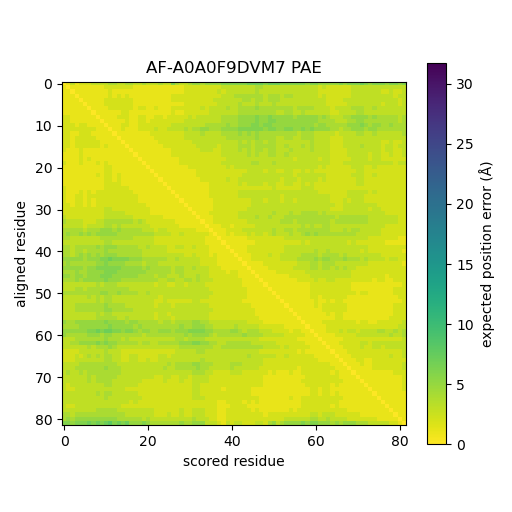o with 30% identity often share a fold but not the details.

Database cross-references. InterPro integrates a dozen domain/family signature databases into unified entries with residue-range hits. GO terms attach function/process/location labels with evidence codes. CATH codes position the fold in a four-level structural taxonomy. Organism is the NCBI-taxonomy species name.

— Where its atoms are —

The mmCIF block holds the 3D Cartesian coordinates of each backbone atom (N, Cα, C, O) in ångströms. mmCIF is the PDB's canonical archive format — a tagged-loop text representation of the atomic model.

Six rendered views show the 3D structure from the faces of a cube — i.e. along ±x, ±y, ±z. Rendering representation is drawn randomly per protein from cartoon (secondary-structure ribbons), sticks (backbone bonds), or molecular surface; coloring is either N→C rainbow (blue at the N-terminus through red at the C-terminus) or one color per chain.

— Local backbone conformation —

DSSP 8-state secondary structure assigns each residue one of H (α-helix), G (3₁₀-helix), I (π-helix), E (extended β-strand), B (isolated β-bridge), T (hydrogen-bonded turn), S (bend), or '-' (coil). The assignment is computed from backbone hydrogen-bond geometry via the Kabsch–Sander algorithm.

P-SEA three-state annotation labels each residue as helix, strand, or coil based purely on the geometry of the Cα trace. It serves as a fallback when the full backbone (and thus DSSP) is unavailable.

The φ/ψ torsion pair specifies the backbone conformation at each residue. φ rotates about the N–Cα bond, ψ about the Cα–C bond. Steric clashes forbid most of the (φ, ψ) plane — the allowed regions (α-helix basin, β-sheet basin, left-handed helix) are the Ramachandran-allowed regions.

— Global shape and packing —

The geometric summary reports three shape descriptors. Rg (radius of gyration) measures how spread out the Cα atoms are about their centre of mass; compact globular proteins have small Rg, elongated or unfolded ones large. Cα contacts (<8 Å, |i−j|>4) count long-range residue pairs in spatial proximity — high for tightly packed folds, near zero for rods or random coil. The bounding-box extents give the protein's footprint along x, y, z in Å.

Accessible surface area quantifies burial. A residue with SASA near zero is packed into the hydrophobic core; one with SASA >100 Å² sits on the surface. Computed here via the Shrake–Rupley numerical algorithm with a 1.4 Å probe.

Plot images: a contact map (which residues are close in 3D, as an N×N binary image), a Ramachandran scatter (backbone torsion angles, revealing secondary-structure composition at a glance), and — for AlphaFold structures — a PAE heatmap (pairwise prediction confidence).

— Structural neighborhood —

The Foldseek 3Di string encodes local tertiary geometry as a 20-letter alphabet — one character per residue — derived from the relative positions of nearby Cα atoms. Unlike the amino-acid sequence, 3Di is a direct function of the 3D structure, so two proteins with the same fold have similar 3Di strings even at low sequence identity.

Nearest PDB neighbors are the top structural matches found by Foldseek when searching this structure against the entire Protein Data Bank. Each hit reports a TM-score (0 to 1; >0.5 almost always implies the same fold) and an E-value. These are *structural* homologs — they may share no detectable sequence similarity.

— Confidence and disorder —

For AlphaFold models, the B-factor field carries pLDDT — the model's own estimate of local accuracy on a 0–100 scale. Regions with pLDDT<50 should be treated as essentially unmodeled; they often correspond to intrinsically disordered segments.

B-factor (Debye–Waller factor) reflects atomic displacement in the crystal lattice. It is an experimental observable (units Å²), not a prediction; low values mean the atom is pinned down, high values mean it moves or is heterogeneous across the crystal.

Predicted aligned error is AlphaFold's pairwise confidence. Unlike pLDDT (per-residue), PAE is per-residue-pair and captures whether two parts of the structure are correctly placed relative to each other. Units are ångströms of expected positional error.